Protein AF-A0A8B6CHX9-F1 (afdb_monomer)

Organism: Mytilus galloprovincialis (NCBI:txid29158)

pLDDT: mean 90.45, std 8.85, range [49.12, 97.56]

Structure (mmCIF, N/CA/C/O backbone):
data_AF-A0A8B6CHX9-F1
#
_entry.id   AF-A0A8B6CHX9-F1
#
loop_
_atom_site.group_PDB
_atom_site.id
_atom_site.type_symbol
_atom_site.label_atom_id
_atom_site.label_alt_id
_atom_site.label_comp_id
_atom_site.label_asym_id
_atom_site.label_entity_id
_atom_site.label_seq_id
_atom_site.pdbx_PDB_ins_code
_atom_site.Cartn_x
_atom_site.Cartn_y
_atom_site.Cartn_z
_atom_site.occupancy
_atom_site.B_iso_or_equiv
_atom_site.auth_seq_id
_atom_site.auth_comp_id
_atom_site.auth_asym_id
_atom_site.auth_atom_id
_atom_site.pdbx_PDB_model_num
ATOM 1 N N . MET A 1 1 ? -15.269 0.540 19.000 1.00 61.56 1 MET A N 1
ATOM 2 C CA . MET A 1 1 ? -13.892 0.268 18.533 1.00 61.56 1 MET A CA 1
ATOM 3 C C . MET A 1 1 ? -13.848 0.693 17.077 1.00 61.56 1 MET A C 1
ATOM 5 O O . MET A 1 1 ? -14.838 0.441 16.404 1.00 61.56 1 MET A O 1
ATOM 9 N N . ALA A 1 2 ? -12.822 1.428 16.640 1.00 70.44 2 ALA A N 1
ATOM 10 C CA . ALA A 1 2 ? -12.746 1.899 15.255 1.00 70.44 2 ALA A CA 1
ATOM 11 C C . ALA A 1 2 ? -12.681 0.704 14.287 1.00 70.44 2 ALA A C 1
ATOM 13 O O . ALA A 1 2 ? -12.071 -0.313 14.618 1.00 70.44 2 ALA A O 1
ATOM 14 N N . GLU A 1 3 ? -13.318 0.826 13.126 1.00 80.19 3 GLU A N 1
ATOM 15 C CA . GLU A 1 3 ? -13.295 -0.148 12.031 1.00 80.19 3 GLU A CA 1
ATOM 16 C C . GLU A 1 3 ? -13.075 0.620 10.723 1.00 80.19 3 GLU A C 1
ATOM 18 O O . GLU A 1 3 ? -13.565 1.747 10.578 1.00 80.19 3 GLU A O 1
ATOM 23 N N . ILE A 1 4 ? -12.295 0.041 9.805 1.00 82.62 4 ILE A N 1
ATOM 24 C CA . ILE A 1 4 ? -12.192 0.565 8.444 1.00 82.62 4 ILE A CA 1
ATOM 25 C C . ILE A 1 4 ? -13.238 -0.153 7.588 1.00 82.62 4 ILE A C 1
ATOM 27 O O . ILE A 1 4 ? -13.176 -1.371 7.428 1.00 82.62 4 ILE A O 1
ATOM 31 N N . ASP A 1 5 ? -14.205 0.607 7.085 1.00 90.06 5 ASP A N 1
ATOM 32 C CA . ASP A 1 5 ? -15.349 0.167 6.294 1.00 90.06 5 ASP A CA 1
ATOM 33 C C . ASP A 1 5 ? -15.543 1.082 5.070 1.00 90.06 5 ASP A C 1
ATOM 35 O O . ASP A 1 5 ? -14.694 1.911 4.744 1.00 90.06 5 ASP A O 1
ATOM 39 N N . SER A 1 6 ? -16.674 0.955 4.371 1.00 89.62 6 SER A N 1
ATOM 40 C CA . SER A 1 6 ? -16.989 1.764 3.182 1.00 89.62 6 SER A CA 1
ATOM 41 C C . SER A 1 6 ? -17.069 3.282 3.423 1.00 89.62 6 SER A C 1
ATOM 43 O O . SER A 1 6 ? -17.177 4.046 2.468 1.00 89.62 6 SER A O 1
ATOM 45 N N . ASN A 1 7 ? -17.082 3.733 4.677 1.00 91.50 7 ASN A N 1
ATOM 46 C CA . ASN A 1 7 ? -17.195 5.130 5.083 1.00 91.50 7 ASN A CA 1
ATOM 47 C C . ASN A 1 7 ? -16.038 5.586 5.989 1.00 91.50 7 ASN A C 1
ATOM 49 O O . ASN A 1 7 ? -16.119 6.657 6.600 1.00 91.50 7 ASN A O 1
ATOM 53 N N . THR A 1 8 ? -14.957 4.818 6.091 1.00 93.38 8 THR A N 1
ATOM 54 C CA . THR A 1 8 ? -13.778 5.211 6.865 1.00 93.38 8 THR A CA 1
ATOM 55 C C . THR A 1 8 ? -12.489 4.944 6.101 1.00 93.38 8 THR A C 1
ATOM 57 O O . THR A 1 8 ? -12.421 4.108 5.206 1.00 93.38 8 THR A O 1
ATOM 60 N N . VAL A 1 9 ? -11.451 5.714 6.418 1.00 94.44 9 VAL A N 1
ATOM 61 C CA . VAL A 1 9 ? -10.153 5.642 5.740 1.00 94.44 9 VAL A CA 1
ATOM 62 C C . VAL A 1 9 ? -9.027 5.859 6.741 1.00 94.44 9 VAL A C 1
ATOM 64 O O . VAL A 1 9 ? -9.179 6.629 7.687 1.00 94.44 9 VAL A O 1
ATOM 67 N N . ALA A 1 10 ? -7.899 5.183 6.532 1.00 94.62 10 ALA A N 1
ATOM 68 C CA . ALA A 1 10 ? -6.652 5.496 7.215 1.00 94.62 10 ALA A CA 1
ATOM 69 C C . ALA A 1 10 ? -5.827 6.460 6.357 1.00 94.62 10 ALA A C 1
ATOM 71 O O . ALA A 1 10 ? -5.617 6.203 5.171 1.00 94.62 10 ALA A O 1
ATOM 72 N N . VAL A 1 11 ? -5.340 7.547 6.948 1.00 94.62 11 VAL A N 1
ATOM 73 C CA . VAL A 1 11 ? -4.521 8.558 6.271 1.00 94.62 11 VAL A CA 1
ATOM 74 C C . VAL A 1 11 ? -3.280 8.824 7.104 1.00 94.62 11 VAL A C 1
ATOM 76 O O . VAL A 1 11 ? -3.381 9.090 8.295 1.00 94.62 11 VAL A O 1
ATOM 79 N N . TYR A 1 12 ? -2.109 8.754 6.482 1.00 94.81 12 TYR A N 1
ATOM 80 C CA . TYR A 1 12 ? -0.848 9.107 7.125 1.00 94.81 12 TYR A CA 1
ATOM 81 C C . TYR A 1 12 ? -0.493 10.576 6.860 1.00 94.81 12 TYR A C 1
ATOM 83 O O . TYR A 1 12 ? -0.584 11.024 5.715 1.00 94.81 12 TYR A O 1
ATOM 91 N N . ASP A 1 13 ? -0.068 11.309 7.890 1.00 93.25 13 ASP A N 1
ATOM 92 C CA . ASP A 1 13 ? 0.357 12.709 7.791 1.00 93.25 13 ASP A CA 1
ATOM 93 C C . ASP A 1 13 ? 1.882 12.902 7.926 1.00 93.25 13 ASP A C 1
ATOM 95 O O . ASP A 1 13 ? 2.652 11.976 8.189 1.00 93.25 13 ASP A O 1
ATOM 99 N N . HIS A 1 14 ? 2.346 14.141 7.740 1.00 89.69 14 HIS A N 1
ATOM 100 C CA . HIS A 1 14 ? 3.763 14.487 7.886 1.00 89.69 14 HIS A CA 1
ATOM 101 C C . HIS A 1 14 ? 4.259 14.491 9.343 1.00 89.69 14 HIS A C 1
ATOM 103 O O . HIS A 1 14 ? 5.468 14.391 9.564 1.00 89.69 14 HIS A O 1
ATOM 109 N N . ASP A 1 15 ? 3.351 14.532 10.318 1.00 92.50 15 ASP A N 1
ATOM 110 C CA . ASP A 1 15 ? 3.640 14.545 11.757 1.00 92.50 15 ASP A CA 1
ATOM 111 C C . ASP A 1 15 ? 3.743 13.131 12.354 1.00 92.50 15 ASP A C 1
ATOM 113 O O . ASP A 1 15 ? 3.872 12.941 13.568 1.00 92.50 15 ASP A O 1
ATOM 117 N N . ARG A 1 16 ? 3.800 12.125 11.476 1.00 93.75 16 ARG A N 1
ATOM 118 C CA . ARG A 1 16 ? 3.937 10.702 11.792 1.00 93.75 16 ARG A CA 1
ATOM 119 C C . ARG A 1 16 ? 2.695 10.108 12.454 1.00 93.75 16 ARG A C 1
ATOM 121 O O . ARG A 1 16 ? 2.812 9.145 13.210 1.00 93.75 16 ARG A O 1
ATOM 128 N N . ASN A 1 17 ? 1.518 10.645 12.164 1.00 95.56 17 ASN A N 1
ATOM 129 C CA . ASN A 1 17 ? 0.253 10.090 12.622 1.00 95.56 17 ASN A CA 1
ATOM 130 C C . ASN A 1 17 ? -0.445 9.335 11.500 1.00 95.56 17 ASN A C 1
ATOM 132 O O . ASN A 1 17 ? -0.429 9.754 10.344 1.00 95.56 17 ASN A O 1
ATOM 136 N N . ILE A 1 18 ? -1.101 8.235 11.859 1.00 96.44 18 ILE A N 1
ATOM 137 C CA . ILE A 1 18 ? -2.150 7.634 11.040 1.00 96.44 18 ILE A CA 1
ATOM 138 C C . ILE A 1 18 ? -3.489 8.038 11.642 1.00 96.44 18 ILE A C 1
ATOM 140 O O . ILE A 1 18 ? -3.816 7.632 12.755 1.00 96.44 18 ILE A O 1
ATOM 144 N N . HIS A 1 19 ? -4.266 8.812 10.899 1.00 96.06 19 HIS A N 1
ATOM 145 C CA . HIS A 1 19 ? -5.626 9.206 11.240 1.00 96.06 19 HIS A CA 1
ATOM 146 C C . HIS A 1 19 ? -6.609 8.198 10.673 1.00 96.06 19 HIS A C 1
ATOM 148 O O . HIS A 1 19 ? -6.546 7.857 9.494 1.00 96.06 19 HIS A O 1
ATOM 154 N N . ILE A 1 20 ? -7.535 7.733 11.504 1.00 95.44 20 ILE A N 1
ATOM 155 C CA . ILE A 1 20 ? -8.709 6.990 11.060 1.00 95.44 20 ILE A CA 1
ATOM 156 C C . ILE A 1 20 ? -9.836 8.000 10.939 1.00 95.44 20 ILE A C 1
ATOM 158 O O . ILE A 1 20 ? -10.303 8.532 11.944 1.00 95.44 20 ILE A O 1
ATOM 162 N N . MET A 1 21 ? -10.256 8.282 9.715 1.00 95.56 21 MET A N 1
ATOM 163 C CA . MET A 1 21 ? -11.181 9.365 9.401 1.00 95.56 21 MET A CA 1
ATOM 164 C C . MET A 1 21 ? -12.501 8.820 8.879 1.00 95.56 21 MET A C 1
ATOM 166 O O . MET A 1 21 ? -12.537 7.789 8.209 1.00 95.56 21 MET A O 1
ATOM 170 N N . LYS A 1 22 ? -13.591 9.545 9.133 1.00 95.25 22 LYS A N 1
ATOM 171 C CA . LYS A 1 22 ? -14.897 9.270 8.528 1.00 95.25 22 LYS A CA 1
ATOM 172 C C . LYS A 1 22 ? -15.023 10.006 7.197 1.00 95.25 22 LYS A C 1
ATOM 174 O O . LYS A 1 22 ? -14.992 11.233 7.176 1.00 95.25 22 LYS A O 1
ATOM 179 N N . LEU A 1 23 ? -15.238 9.285 6.099 1.00 94.38 23 LEU A N 1
ATOM 180 C CA . LEU A 1 23 ? -15.308 9.860 4.751 1.00 94.38 23 LEU A CA 1
ATOM 181 C C . LEU A 1 23 ? -16.469 10.846 4.597 1.00 94.38 23 LEU A C 1
ATOM 183 O O . LEU A 1 23 ? -16.284 11.937 4.068 1.00 94.38 23 LEU A O 1
ATOM 187 N N . SER A 1 24 ? -17.652 10.509 5.120 1.00 94.56 24 SER A N 1
ATOM 188 C CA . SER A 1 24 ? -18.845 11.359 5.001 1.00 94.56 24 SER A CA 1
ATOM 189 C C . SER A 1 24 ? -18.702 12.752 5.627 1.00 94.56 24 SER A C 1
ATOM 191 O O . SER A 1 24 ? -19.458 13.653 5.278 1.00 94.56 24 SER A O 1
ATOM 193 N N . THR A 1 25 ? -17.804 12.916 6.603 1.00 95.94 25 THR A N 1
ATOM 194 C CA . THR A 1 25 ? -17.655 14.162 7.377 1.00 95.94 25 THR A CA 1
ATOM 195 C C . THR A 1 25 ? -16.248 14.747 7.330 1.00 95.94 25 THR A C 1
ATOM 197 O O . THR A 1 25 ? -16.072 15.894 7.725 1.00 95.94 25 THR A O 1
ATOM 200 N N . GLY A 1 26 ? -15.246 13.979 6.895 1.00 93.62 26 GLY A N 1
ATOM 201 C CA . GLY A 1 26 ? -13.833 14.357 6.955 1.00 93.62 26 GLY A CA 1
ATOM 202 C C . GLY A 1 26 ? -13.276 14.473 8.378 1.00 93.62 26 GLY A C 1
ATOM 203 O O . GLY A 1 26 ? -12.230 15.078 8.567 1.00 93.62 26 GLY A O 1
ATOM 204 N N . SER A 1 27 ? -13.976 13.949 9.386 1.00 95.06 27 SER A N 1
ATOM 205 C CA . SER A 1 27 ? -13.590 14.089 10.794 1.00 95.06 27 SER A CA 1
ATOM 206 C C . SER A 1 27 ? -12.743 12.914 11.274 1.00 95.06 27 SER A C 1
ATOM 208 O O . SER A 1 27 ? -13.072 11.763 10.965 1.00 95.06 27 SER A O 1
ATOM 210 N N . ASP A 1 28 ? -11.751 13.195 12.117 1.00 94.69 28 ASP A N 1
ATOM 211 C CA . ASP A 1 28 ? -10.969 12.171 12.812 1.00 94.69 28 ASP A CA 1
ATOM 212 C C . ASP A 1 28 ? -11.833 11.389 13.808 1.00 94.69 28 ASP A C 1
ATOM 214 O O . ASP A 1 28 ? -12.588 11.953 14.603 1.00 94.69 28 ASP A O 1
ATOM 218 N N . ILE A 1 29 ? -11.715 10.066 13.756 1.00 94.19 29 ILE A N 1
ATOM 219 C CA . ILE A 1 29 ? -12.295 9.122 14.716 1.00 94.19 29 ILE A CA 1
ATOM 220 C C . ILE A 1 29 ? -11.248 8.778 15.778 1.00 94.19 29 ILE A C 1
ATOM 222 O O . ILE A 1 29 ? -11.555 8.724 16.969 1.00 94.19 29 ILE A O 1
ATOM 226 N N . SER A 1 30 ? -10.015 8.523 15.341 1.00 94.25 30 SER A N 1
ATOM 227 C CA . SER A 1 30 ? -8.867 8.200 16.190 1.00 94.25 30 SER A CA 1
ATOM 228 C C . SER A 1 30 ? -7.562 8.449 15.443 1.00 94.25 30 SER A C 1
ATOM 230 O O . SER A 1 30 ? -7.554 8.488 14.214 1.00 94.25 30 SER A O 1
ATOM 232 N N . SER A 1 31 ? -6.451 8.531 16.170 1.00 95.12 31 SER A N 1
ATOM 233 C CA . SER A 1 31 ? -5.114 8.634 15.589 1.00 95.12 31 SER A CA 1
ATOM 234 C C . SER A 1 31 ? -4.135 7.660 16.243 1.00 95.12 31 SER A C 1
ATOM 236 O O . SER A 1 31 ? -4.275 7.287 17.409 1.00 95.12 31 SER A O 1
ATOM 238 N N . ILE A 1 32 ? -3.147 7.228 15.464 1.00 95.31 32 ILE A N 1
ATOM 239 C CA . ILE A 1 32 ? -2.055 6.354 15.886 1.00 95.31 32 ILE A CA 1
ATOM 240 C C . ILE A 1 32 ? -0.752 7.108 15.642 1.00 95.31 32 ILE A C 1
ATOM 242 O O . ILE A 1 32 ? -0.390 7.359 14.492 1.00 95.31 32 ILE A O 1
ATOM 246 N N . GLN A 1 33 ? -0.028 7.442 16.710 1.00 95.06 33 GLN A N 1
ATOM 247 C CA . GLN A 1 33 ? 1.298 8.042 16.590 1.00 95.06 33 GLN A CA 1
ATOM 248 C C . GLN A 1 33 ? 2.327 6.957 16.259 1.00 95.06 33 GLN A C 1
ATOM 250 O O . GLN A 1 33 ? 2.546 6.023 17.035 1.00 95.06 33 GLN A O 1
ATOM 255 N N . LEU A 1 34 ? 2.995 7.101 15.119 1.00 92.75 34 LEU A N 1
ATOM 256 C CA . LEU A 1 34 ? 4.115 6.259 14.733 1.00 92.75 34 LEU A CA 1
ATOM 257 C C . LEU A 1 34 ? 5.431 6.798 15.291 1.00 92.75 34 LEU A C 1
ATOM 259 O O . LEU A 1 34 ? 5.618 7.992 15.529 1.00 92.75 34 LEU A O 1
ATOM 263 N N . TRP A 1 35 ? 6.376 5.878 15.442 1.00 87.62 35 TRP A N 1
ATOM 264 C CA . TRP A 1 35 ? 7.706 6.126 15.985 1.00 87.62 35 TRP A CA 1
ATOM 265 C C . TRP A 1 35 ? 8.650 6.652 14.891 1.00 87.62 35 TRP A C 1
ATOM 267 O O . TRP A 1 35 ? 9.569 7.425 15.163 1.00 87.62 35 TRP A O 1
ATOM 277 N N . GLY A 1 36 ? 8.395 6.265 13.638 1.00 88.00 36 GLY A N 1
ATOM 278 C CA . GLY A 1 36 ? 9.209 6.587 12.469 1.00 88.00 36 GLY A CA 1
ATOM 279 C C . GLY A 1 36 ? 8.375 6.994 11.258 1.00 88.00 36 GLY A C 1
ATOM 280 O O . GLY A 1 36 ? 7.160 7.163 11.343 1.00 88.00 36 GLY A O 1
ATOM 281 N N . PHE A 1 37 ? 9.054 7.167 10.125 1.00 90.19 37 PHE A N 1
ATOM 282 C CA . PHE A 1 37 ? 8.410 7.507 8.859 1.00 90.19 37 PHE A CA 1
ATOM 283 C C . PHE A 1 37 ? 7.582 6.338 8.329 1.00 90.19 37 PHE A C 1
ATOM 285 O O . PHE A 1 37 ? 8.040 5.198 8.348 1.00 90.19 37 PHE A O 1
ATOM 292 N N . CYS A 1 38 ? 6.405 6.630 7.791 1.00 92.62 38 CYS A N 1
ATOM 293 C CA . CYS A 1 38 ? 5.621 5.681 7.014 1.00 92.62 38 CYS A CA 1
ATOM 294 C C . CYS A 1 38 ? 5.804 5.963 5.522 1.00 92.62 38 CYS A C 1
ATOM 296 O O . CYS A 1 38 ? 5.574 7.084 5.067 1.00 92.62 38 CYS A O 1
ATOM 298 N N . SER A 1 39 ? 6.202 4.950 4.754 1.00 92.56 39 SER A N 1
ATOM 299 C CA . SER A 1 39 ? 6.296 5.039 3.293 1.00 92.56 39 SER A CA 1
ATOM 300 C C . SER A 1 39 ? 5.068 4.460 2.584 1.00 92.56 39 SER A C 1
ATOM 302 O O . SER A 1 39 ? 4.890 4.690 1.387 1.00 92.56 39 SER A O 1
ATOM 304 N N . GLY A 1 40 ? 4.186 3.761 3.301 1.00 94.25 40 GLY A N 1
ATOM 305 C CA . GLY A 1 40 ? 2.912 3.284 2.775 1.00 94.25 40 GLY A CA 1
ATOM 306 C C . GLY A 1 40 ? 2.047 2.614 3.835 1.00 94.25 40 GLY A C 1
ATOM 307 O O . GLY A 1 40 ? 2.562 2.024 4.784 1.00 94.25 40 GLY A O 1
ATOM 308 N N . ILE A 1 41 ? 0.733 2.683 3.637 1.00 95.88 41 ILE A N 1
ATOM 309 C CA . ILE A 1 41 ? -0.260 2.000 4.463 1.00 95.88 41 ILE A CA 1
ATOM 310 C C . ILE A 1 41 ? -1.196 1.185 3.577 1.00 95.88 41 ILE A C 1
ATOM 312 O O . ILE A 1 41 ? -1.548 1.617 2.482 1.00 95.88 41 ILE A O 1
ATOM 316 N N . SER A 1 42 ? -1.623 0.034 4.078 1.00 96.44 42 SER A N 1
ATOM 317 C CA . SER A 1 42 ? -2.678 -0.781 3.482 1.00 96.44 42 SER A CA 1
ATOM 318 C C . SER A 1 42 ? -3.519 -1.402 4.589 1.00 96.44 42 SER A C 1
ATOM 320 O O . SER A 1 42 ? -3.014 -1.660 5.680 1.00 96.44 42 SER A O 1
ATOM 322 N N . TYR A 1 43 ? -4.797 -1.657 4.328 1.00 94.62 43 TYR A N 1
ATOM 323 C CA . TYR A 1 43 ? -5.694 -2.285 5.294 1.00 94.62 43 TYR A CA 1
ATOM 324 C C . TYR A 1 43 ? -6.437 -3.447 4.651 1.00 94.62 43 TYR A C 1
ATOM 326 O O . TYR A 1 43 ? -7.086 -3.284 3.624 1.00 94.62 43 TYR A O 1
ATOM 334 N N . THR A 1 44 ? -6.345 -4.621 5.264 1.00 92.44 44 THR A N 1
ATOM 335 C CA . THR A 1 44 ? -7.113 -5.806 4.873 1.00 92.44 44 THR A CA 1
ATOM 336 C C . THR A 1 44 ? -7.203 -6.762 6.053 1.00 92.44 44 THR A C 1
ATOM 338 O O . THR A 1 44 ? -6.401 -6.674 6.983 1.00 92.44 44 THR A O 1
ATOM 341 N N . ASN A 1 45 ? -8.186 -7.664 6.054 1.00 90.44 45 ASN A N 1
ATOM 342 C CA . ASN A 1 45 ? -8.350 -8.682 7.099 1.00 90.44 45 ASN A CA 1
ATOM 343 C C . ASN A 1 45 ? -8.272 -8.107 8.528 1.00 90.44 45 ASN A C 1
ATOM 345 O O . ASN A 1 45 ? -7.670 -8.691 9.429 1.00 90.44 45 ASN A O 1
ATOM 349 N N . LYS A 1 46 ? -8.873 -6.925 8.723 1.00 91.94 46 LYS A N 1
ATOM 350 C CA . LYS A 1 46 ? -8.909 -6.177 9.991 1.00 91.94 46 LYS A CA 1
ATOM 351 C C . LYS A 1 46 ? -7.547 -5.751 10.548 1.00 91.94 46 LYS A C 1
ATOM 353 O O . LYS A 1 46 ? -7.456 -5.383 11.717 1.00 91.94 46 LYS A O 1
ATOM 358 N N . SER A 1 47 ? -6.515 -5.763 9.713 1.00 94.94 47 SER A N 1
ATOM 359 C CA . SER A 1 47 ? -5.150 -5.412 10.079 1.00 94.94 47 SER A CA 1
ATOM 360 C C . SER A 1 47 ? -4.642 -4.270 9.210 1.00 94.94 47 SER A C 1
ATOM 362 O O . SER A 1 47 ? -4.871 -4.224 8.000 1.00 94.94 47 SER A O 1
ATOM 364 N N . LEU A 1 48 ? -3.944 -3.338 9.848 1.00 96.50 48 LEU A N 1
ATOM 365 C CA . LEU A 1 48 ? -3.230 -2.253 9.203 1.00 96.50 48 LEU A CA 1
ATOM 366 C C . LEU A 1 48 ? -1.783 -2.692 8.961 1.00 96.50 48 LEU A C 1
ATOM 368 O O . LEU A 1 48 ? -1.085 -3.108 9.885 1.00 96.50 48 LEU A O 1
ATOM 372 N N . TYR A 1 49 ? -1.346 -2.584 7.714 1.00 97.19 49 TYR A N 1
ATOM 373 C CA . TYR A 1 49 ? 0.002 -2.893 7.262 1.00 97.19 49 TYR A CA 1
ATOM 374 C C . TYR A 1 49 ? 0.719 -1.578 6.997 1.00 97.19 49 TYR A C 1
ATOM 376 O O . TYR A 1 49 ? 0.352 -0.845 6.079 1.00 97.19 49 TYR A O 1
ATOM 384 N N . VAL A 1 50 ? 1.719 -1.271 7.817 1.00 96.81 50 VAL A N 1
ATOM 385 C CA . VAL A 1 50 ? 2.464 -0.009 7.767 1.00 96.81 50 VAL A CA 1
ATOM 386 C C . VAL A 1 50 ? 3.893 -0.301 7.347 1.00 96.81 50 VAL A C 1
ATOM 388 O O . VAL A 1 50 ? 4.637 -0.954 8.078 1.00 96.81 50 VAL A O 1
ATOM 391 N N . LEU A 1 51 ? 4.279 0.184 6.171 1.00 95.75 51 LEU A N 1
ATOM 392 C CA . LEU A 1 51 ? 5.629 0.039 5.644 1.00 95.75 51 LEU A CA 1
ATOM 393 C C . LEU A 1 51 ? 6.523 1.179 6.148 1.00 95.75 51 LEU A C 1
ATOM 395 O O . LEU A 1 51 ? 6.203 2.360 5.992 1.00 95.75 51 LEU A O 1
ATOM 399 N N . SER A 1 52 ? 7.673 0.820 6.714 1.00 92.56 52 SER A N 1
ATOM 400 C CA . SER A 1 52 ? 8.709 1.748 7.161 1.00 92.56 52 SER A CA 1
ATOM 401 C C . SER A 1 52 ? 10.087 1.118 6.981 1.00 92.56 52 SER A C 1
ATOM 403 O O . SER A 1 52 ? 10.364 0.071 7.559 1.00 92.56 52 SER A O 1
ATOM 405 N N . GLN A 1 53 ? 10.953 1.742 6.175 1.00 89.12 53 GLN A N 1
ATOM 406 C CA . GLN A 1 53 ? 12.356 1.328 5.991 1.00 89.12 53 GLN A CA 1
ATOM 407 C C . GLN A 1 53 ? 12.536 -0.175 5.675 1.00 89.12 53 GLN A C 1
ATOM 409 O O . GLN A 1 53 ? 13.407 -0.838 6.230 1.00 89.12 53 GLN A O 1
ATOM 414 N N . GLY A 1 54 ? 11.685 -0.735 4.806 1.00 90.75 54 GLY A N 1
ATOM 415 C CA . GLY A 1 54 ? 11.744 -2.155 4.424 1.00 90.75 54 GLY A CA 1
ATOM 416 C C . GLY A 1 54 ? 11.162 -3.136 5.452 1.00 90.75 54 GLY A C 1
ATOM 417 O O . GLY A 1 54 ? 11.218 -4.347 5.239 1.00 90.75 54 GLY A O 1
ATOM 418 N N . ILE A 1 55 ? 10.573 -2.636 6.540 1.00 93.69 55 ILE A N 1
ATOM 419 C CA . ILE A 1 55 ? 9.835 -3.426 7.527 1.00 93.69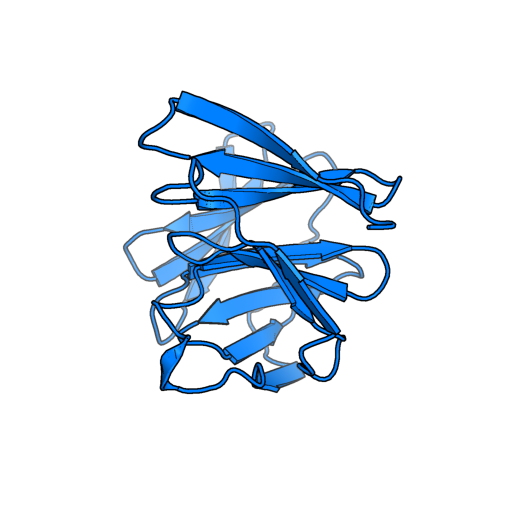 55 ILE A CA 1
ATOM 420 C C . ILE A 1 55 ? 8.345 -3.115 7.391 1.00 93.69 55 ILE A C 1
ATOM 422 O O . ILE A 1 55 ? 7.942 -1.952 7.352 1.00 93.69 55 ILE A O 1
ATOM 426 N N . ILE A 1 56 ? 7.516 -4.155 7.346 1.00 97.00 56 ILE A N 1
ATOM 427 C CA . ILE A 1 56 ? 6.059 -4.038 7.422 1.00 97.00 56 ILE A CA 1
ATOM 428 C C . ILE A 1 56 ? 5.634 -4.342 8.854 1.00 97.00 56 ILE A C 1
ATOM 430 O O . ILE A 1 56 ? 5.823 -5.455 9.345 1.00 97.00 56 ILE A O 1
ATOM 434 N N . PHE A 1 57 ? 5.038 -3.364 9.522 1.00 96.94 57 PHE A N 1
ATOM 435 C CA . PHE A 1 57 ? 4.390 -3.552 10.813 1.00 96.94 57 PHE A CA 1
ATOM 436 C C . PHE A 1 57 ? 2.929 -3.932 10.601 1.00 96.94 57 PHE A C 1
ATOM 438 O O . PHE A 1 57 ? 2.200 -3.217 9.913 1.00 96.94 57 PHE A O 1
ATOM 445 N N . VAL A 1 58 ? 2.500 -5.034 11.214 1.00 97.19 58 VAL A N 1
ATOM 446 C CA . VAL A 1 58 ? 1.099 -5.468 11.215 1.00 97.19 58 VAL A CA 1
ATOM 447 C C . VAL A 1 58 ? 0.487 -5.071 12.546 1.00 97.19 58 VAL A C 1
ATOM 449 O O . VAL A 1 58 ? 0.880 -5.584 13.598 1.00 97.19 58 VAL A O 1
ATOM 452 N N . MET A 1 59 ? -0.466 -4.150 12.521 1.00 96.19 59 MET A N 1
ATOM 453 C CA . MET A 1 59 ? -1.060 -3.581 13.728 1.00 96.19 59 MET A CA 1
ATOM 454 C C . MET A 1 59 ? -2.579 -3.489 13.633 1.00 96.19 59 MET A C 1
ATOM 456 O O . MET A 1 59 ? -3.154 -3.487 12.546 1.00 96.19 59 MET A O 1
ATOM 460 N N . ASP A 1 60 ? -3.232 -3.416 14.787 1.00 94.50 60 ASP A N 1
ATOM 461 C CA . ASP A 1 60 ? -4.653 -3.087 14.851 1.00 94.50 60 ASP A CA 1
ATOM 462 C C . ASP A 1 60 ? -4.889 -1.565 14.783 1.00 94.50 60 ASP A C 1
ATOM 464 O O . ASP A 1 60 ? -3.958 -0.756 14.778 1.00 94.50 60 ASP A O 1
ATOM 468 N N . LEU A 1 61 ? -6.161 -1.159 14.754 1.00 92.75 61 LEU A N 1
ATOM 469 C CA . LEU A 1 61 ? -6.560 0.254 14.685 1.00 92.75 61 LEU A CA 1
ATOM 470 C C . LEU A 1 61 ? -6.373 1.022 16.007 1.00 92.75 61 LEU A C 1
ATOM 472 O O . LEU A 1 61 ? -6.695 2.204 16.077 1.00 92.75 61 LEU A O 1
ATOM 476 N N . THR A 1 62 ? -5.854 0.373 17.054 1.00 91.62 62 THR A N 1
ATOM 477 C CA . THR A 1 62 ? -5.379 1.042 18.277 1.00 91.62 62 THR A CA 1
ATOM 478 C C . THR A 1 62 ? -3.880 1.348 18.216 1.00 91.62 62 THR A C 1
ATOM 480 O O . THR A 1 62 ? -3.346 1.985 19.121 1.00 91.62 62 THR A O 1
ATOM 483 N N . GLY A 1 63 ? -3.196 0.900 17.156 1.00 91.75 63 GLY A N 1
ATOM 484 C CA . GLY A 1 63 ? -1.749 1.011 16.996 1.00 91.75 63 GLY A CA 1
ATOM 485 C C . GLY A 1 63 ? -0.964 -0.112 17.671 1.00 91.75 63 GLY A C 1
ATOM 486 O O . GLY A 1 63 ? 0.267 -0.072 17.695 1.00 91.75 63 GLY A O 1
ATOM 487 N N . LYS A 1 64 ? -1.635 -1.132 18.222 1.00 94.31 64 LYS A N 1
ATOM 488 C CA . LYS A 1 64 ? -0.950 -2.271 18.830 1.00 94.31 64 LYS A CA 1
ATOM 489 C C . LYS A 1 64 ? -0.359 -3.151 17.733 1.00 94.31 64 LYS A C 1
ATOM 491 O O . LYS A 1 64 ? -1.082 -3.753 16.940 1.00 94.31 64 LYS A O 1
ATOM 496 N N . VAL A 1 65 ? 0.965 -3.263 17.727 1.00 96.69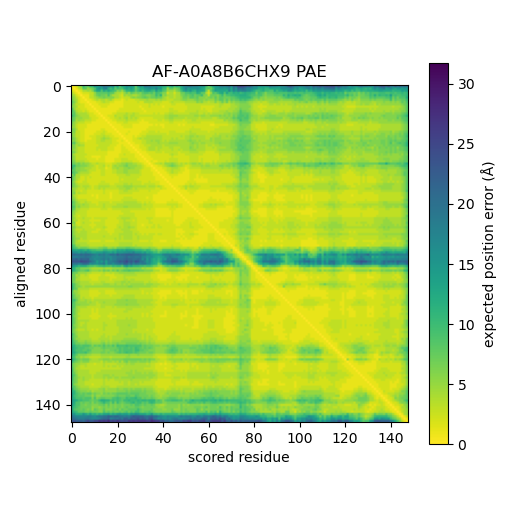 65 VAL A N 1
ATOM 497 C CA . VAL A 1 65 ? 1.706 -4.129 16.803 1.00 96.69 65 VAL A CA 1
ATOM 498 C C . VAL A 1 65 ? 1.534 -5.595 17.206 1.00 96.69 65 VAL A C 1
ATOM 500 O O . VAL A 1 65 ? 1.775 -5.970 18.354 1.00 96.69 65 VAL A O 1
ATOM 503 N N . SER A 1 66 ? 1.122 -6.422 16.249 1.00 97.12 66 SER A N 1
ATOM 504 C CA . SER A 1 66 ? 0.983 -7.877 16.387 1.00 97.12 66 SER A CA 1
ATOM 505 C C . SER A 1 66 ? 2.176 -8.641 15.809 1.00 97.12 66 SER A C 1
ATOM 507 O O . SER A 1 66 ? 2.554 -9.681 16.345 1.00 97.12 66 SER A O 1
ATOM 509 N N . SER A 1 67 ? 2.800 -8.114 14.753 1.00 97.56 67 SER A N 1
ATOM 510 C CA . SER A 1 67 ? 4.008 -8.672 14.146 1.00 97.56 67 SER A CA 1
ATOM 511 C C . SER A 1 67 ? 4.774 -7.619 13.339 1.00 97.56 67 SER A C 1
ATOM 513 O O . SER A 1 67 ? 4.268 -6.531 13.045 1.00 97.56 67 SER A O 1
ATOM 515 N N . SER A 1 68 ? 6.012 -7.954 12.980 1.00 96.94 68 SER A N 1
ATOM 516 C CA . SER A 1 68 ? 6.833 -7.202 12.035 1.00 96.94 68 SER A CA 1
ATOM 517 C C . SER A 1 68 ? 7.453 -8.154 11.015 1.00 96.94 68 SER A C 1
ATOM 519 O O . SER A 1 68 ? 7.902 -9.249 11.355 1.00 96.94 68 SER A O 1
ATOM 521 N N . ILE A 1 69 ? 7.455 -7.744 9.750 1.00 97.19 69 ILE A N 1
ATOM 522 C CA . ILE A 1 69 ? 7.893 -8.557 8.616 1.00 97.19 69 ILE A CA 1
ATOM 523 C C . ILE A 1 69 ? 9.018 -7.811 7.909 1.00 97.19 69 ILE A C 1
ATOM 525 O O . ILE A 1 69 ? 8.842 -6.664 7.503 1.00 97.19 69 ILE A O 1
ATOM 529 N N . HIS A 1 70 ? 10.176 -8.453 7.778 1.00 95.25 70 HIS A N 1
ATOM 530 C CA . HIS A 1 70 ? 11.331 -7.879 7.092 1.00 95.25 70 HIS A CA 1
ATOM 531 C C . HIS A 1 70 ? 11.302 -8.307 5.628 1.00 95.25 70 HIS A C 1
ATOM 533 O O . HIS A 1 70 ? 11.257 -9.503 5.341 1.00 95.25 70 HIS A O 1
ATOM 539 N N . LEU A 1 71 ? 11.330 -7.343 4.710 1.00 94.38 71 LEU A N 1
ATOM 540 C CA . LEU A 1 71 ? 11.370 -7.636 3.282 1.00 94.38 71 LEU A CA 1
ATOM 541 C C . LEU A 1 71 ? 12.782 -8.070 2.877 1.00 94.38 71 LEU A C 1
ATOM 543 O O . L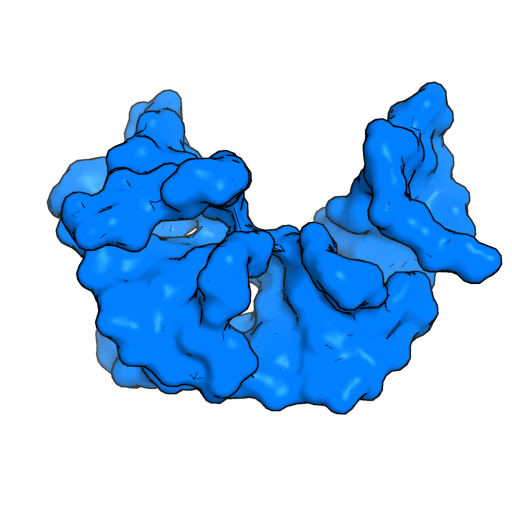EU A 1 71 ? 13.750 -7.339 3.081 1.00 94.38 71 LEU A O 1
ATOM 547 N N . SER A 1 72 ? 12.906 -9.263 2.296 1.00 90.06 72 SER A N 1
ATOM 548 C CA . SER A 1 72 ? 14.181 -9.783 1.805 1.00 90.06 72 SER A CA 1
ATOM 549 C C . SER A 1 72 ? 14.532 -9.123 0.469 1.00 90.06 72 SER A C 1
ATOM 551 O O . SER A 1 72 ? 14.041 -9.543 -0.581 1.00 90.06 72 SER A O 1
ATOM 553 N N . ILE A 1 73 ? 15.349 -8.075 0.503 1.00 83.44 73 ILE A N 1
ATOM 554 C CA . ILE A 1 73 ? 15.814 -7.364 -0.693 1.00 83.44 73 ILE A CA 1
ATOM 555 C C . ILE A 1 73 ? 17.331 -7.315 -0.648 1.00 83.44 73 ILE A C 1
ATOM 557 O O . ILE A 1 73 ? 17.914 -7.001 0.392 1.00 83.44 73 ILE A O 1
ATOM 561 N N . ASP A 1 74 ? 17.962 -7.607 -1.780 1.00 76.12 74 ASP A N 1
ATOM 562 C CA . ASP A 1 74 ? 19.398 -7.427 -1.924 1.00 76.12 74 ASP A CA 1
ATOM 563 C C . ASP A 1 74 ? 19.738 -5.936 -1.813 1.00 76.12 74 ASP A C 1
ATOM 565 O O . ASP A 1 74 ? 19.144 -5.087 -2.477 1.00 76.12 74 ASP A O 1
ATOM 569 N N . ILE A 1 75 ? 20.697 -5.612 -0.943 1.00 57.47 75 ILE A N 1
ATOM 570 C CA . ILE A 1 75 ? 21.040 -4.234 -0.548 1.00 57.47 75 ILE A CA 1
ATOM 571 C C . ILE A 1 75 ? 21.419 -3.367 -1.762 1.00 57.47 75 ILE A C 1
ATOM 573 O O . ILE A 1 75 ? 21.174 -2.163 -1.760 1.00 57.47 75 ILE A O 1
ATOM 577 N N . GLU A 1 76 ? 21.967 -3.977 -2.813 1.00 63.62 76 GLU A N 1
ATOM 578 C CA . GLU A 1 76 ? 22.359 -3.297 -4.054 1.00 63.62 76 GLU A CA 1
ATOM 579 C C . GLU A 1 76 ? 21.163 -2.810 -4.891 1.00 63.62 76 GLU A C 1
ATOM 581 O O . GLU A 1 76 ? 21.305 -1.894 -5.697 1.00 63.62 76 GLU A O 1
ATOM 586 N N . ASP A 1 77 ? 19.980 -3.386 -4.671 1.00 59.66 77 ASP A N 1
ATOM 587 C CA . ASP A 1 77 ? 18.758 -3.135 -5.437 1.00 59.66 77 ASP A CA 1
ATOM 588 C C . ASP A 1 77 ? 17.743 -2.250 -4.688 1.00 59.66 77 ASP A C 1
ATOM 590 O O . ASP A 1 77 ? 16.711 -1.870 -5.245 1.00 59.66 77 ASP A O 1
ATOM 594 N N . SER A 1 78 ? 18.016 -1.920 -3.422 1.00 58.00 78 SER A N 1
ATOM 595 C CA . SER A 1 78 ? 17.090 -1.207 -2.542 1.00 58.00 78 SER A CA 1
ATOM 596 C C . SER A 1 78 ? 17.200 0.307 -2.713 1.00 58.00 78 SER A C 1
ATOM 598 O O . SER A 1 78 ? 17.776 1.016 -1.882 1.00 58.00 78 SER A O 1
ATOM 600 N N . ASP A 1 79 ? 16.544 0.829 -3.742 1.00 61.88 79 ASP A N 1
ATOM 601 C CA . ASP A 1 79 ? 16.289 2.261 -3.873 1.00 61.88 79 ASP A CA 1
ATOM 602 C C . ASP A 1 79 ? 15.046 2.657 -3.044 1.00 61.88 79 ASP A C 1
ATOM 604 O O . ASP A 1 79 ? 14.090 3.219 -3.567 1.00 61.88 79 ASP A O 1
ATOM 608 N N . ASP A 1 80 ? 15.064 2.327 -1.741 1.00 83.50 80 ASP A N 1
ATOM 609 C CA . ASP A 1 80 ? 14.047 2.666 -0.730 1.00 83.50 80 ASP A CA 1
ATOM 610 C C . ASP A 1 80 ? 12.622 2.211 -1.117 1.00 83.50 80 ASP A C 1
ATOM 612 O O . ASP A 1 80 ? 11.885 2.942 -1.784 1.00 83.50 80 ASP A O 1
ATOM 616 N N . ILE A 1 81 ? 12.214 0.998 -0.702 1.00 89.06 81 ILE A N 1
ATOM 617 C CA . ILE A 1 81 ? 10.847 0.516 -0.962 1.00 89.06 81 ILE A CA 1
ATOM 618 C C . ILE A 1 81 ? 9.821 1.462 -0.336 1.00 89.06 81 ILE A C 1
ATOM 620 O O . ILE A 1 81 ? 9.819 1.765 0.861 1.00 89.06 81 ILE A O 1
ATOM 624 N N . ARG A 1 82 ? 8.898 1.889 -1.188 1.00 88.88 82 ARG A N 1
ATOM 625 C CA . ARG A 1 82 ? 7.846 2.857 -0.931 1.00 88.88 82 ARG A CA 1
ATOM 626 C C . ARG A 1 82 ? 6.517 2.293 -1.363 1.00 88.88 82 ARG A C 1
ATOM 628 O O . ARG A 1 82 ? 6.427 1.607 -2.377 1.00 88.88 82 ARG A O 1
ATOM 635 N N . HIS A 1 83 ? 5.481 2.719 -0.657 1.00 93.62 83 HIS A N 1
ATOM 636 C CA . HIS A 1 83 ? 4.100 2.367 -0.935 1.00 93.62 83 HIS A CA 1
ATOM 637 C C . HIS A 1 83 ? 3.855 0.854 -0.852 1.00 93.62 83 HIS A C 1
ATOM 639 O O . HIS A 1 83 ? 4.696 0.015 -1.162 1.00 93.62 83 HIS A O 1
ATOM 645 N N . ILE A 1 84 ? 2.685 0.491 -0.355 1.00 96.31 84 ILE A N 1
ATOM 646 C CA . ILE A 1 84 ? 2.329 -0.905 -0.160 1.00 96.31 84 ILE A CA 1
ATOM 647 C C . ILE A 1 84 ? 0.843 -1.057 -0.409 1.00 96.31 84 ILE A C 1
ATOM 649 O O . ILE A 1 84 ? 0.053 -0.204 -0.009 1.00 96.31 84 ILE A O 1
ATOM 653 N N . THR A 1 85 ? 0.480 -2.164 -1.034 1.00 97.00 85 THR A N 1
ATOM 654 C CA . THR A 1 85 ? -0.861 -2.725 -0.956 1.00 97.00 85 THR A CA 1
ATOM 655 C C . THR A 1 85 ? -0.763 -4.209 -0.622 1.00 97.00 85 THR A C 1
ATOM 657 O O . THR A 1 85 ? 0.266 -4.849 -0.862 1.00 97.00 85 THR A O 1
ATOM 660 N N . VAL A 1 86 ? -1.819 -4.752 -0.025 1.00 96.38 86 VAL A N 1
ATOM 661 C CA . VAL A 1 86 ? -1.926 -6.173 0.312 1.00 96.38 86 VAL A CA 1
ATOM 662 C C . VAL A 1 86 ? -3.094 -6.762 -0.452 1.00 96.38 86 VAL A C 1
ATOM 664 O O . VAL A 1 86 ? -4.223 -6.301 -0.297 1.00 96.38 86 VAL A O 1
ATOM 667 N N . ASN A 1 87 ? -2.835 -7.796 -1.244 1.00 94.81 87 ASN A N 1
ATOM 668 C CA . ASN A 1 87 ? -3.873 -8.490 -1.994 1.00 94.81 87 ASN A CA 1
ATOM 669 C C . ASN A 1 87 ? -3.500 -9.955 -2.214 1.00 94.81 87 ASN A C 1
ATOM 671 O O . ASN A 1 87 ? -2.325 -10.262 -2.406 1.00 94.81 87 ASN A O 1
ATOM 675 N N . ARG A 1 88 ? -4.496 -10.852 -2.193 1.00 90.62 88 ARG A N 1
ATOM 676 C CA . ARG A 1 88 ? -4.339 -12.300 -2.442 1.00 90.62 88 ARG A CA 1
ATOM 677 C C . ARG A 1 88 ? -3.125 -12.911 -1.722 1.00 90.62 88 ARG A C 1
ATOM 679 O O . ARG A 1 88 ? -2.321 -13.611 -2.336 1.00 90.62 88 ARG A O 1
ATOM 686 N N . ASP A 1 89 ? -2.986 -12.592 -0.435 1.00 93.31 89 ASP A N 1
ATOM 687 C CA . ASP A 1 89 ? -1.897 -13.047 0.443 1.00 93.31 89 ASP A CA 1
ATOM 688 C C . ASP A 1 89 ? -0.487 -12.669 -0.039 1.00 93.31 89 ASP A C 1
ATOM 690 O O . ASP A 1 89 ? 0.482 -13.416 0.117 1.00 93.31 89 ASP A O 1
ATOM 694 N N . ARG A 1 90 ? -0.360 -11.489 -0.650 1.00 95.62 90 ARG A N 1
ATOM 695 C CA . ARG A 1 90 ? 0.908 -10.937 -1.131 1.00 95.62 90 ARG A CA 1
ATOM 696 C C . ARG A 1 90 ? 1.017 -9.461 -0.786 1.00 95.62 90 ARG A C 1
ATOM 698 O O . ARG A 1 90 ? 0.021 -8.736 -0.766 1.00 95.62 90 ARG A O 1
ATOM 705 N N . PHE A 1 91 ? 2.248 -9.016 -0.572 1.00 96.81 91 PHE A N 1
ATOM 706 C CA . PHE A 1 91 ? 2.585 -7.599 -0.535 1.00 96.81 91 PHE A CA 1
ATOM 707 C C . PHE A 1 91 ? 3.005 -7.148 -1.920 1.00 96.81 91 PHE A C 1
ATOM 709 O O . PHE A 1 91 ? 3.920 -7.733 -2.499 1.00 96.81 91 PHE A O 1
ATOM 716 N N . ILE A 1 92 ? 2.378 -6.087 -2.416 1.00 96.75 92 ILE A N 1
ATOM 717 C CA . ILE A 1 92 ? 2.836 -5.384 -3.607 1.00 96.75 92 ILE A CA 1
ATOM 718 C C . ILE A 1 92 ? 3.402 -4.045 -3.166 1.00 96.75 92 ILE A C 1
ATOM 720 O O . ILE A 1 92 ? 2.702 -3.239 -2.552 1.00 96.75 92 ILE A O 1
ATOM 724 N N . CYS A 1 93 ? 4.666 -3.816 -3.493 1.00 95.50 93 CYS A N 1
ATOM 725 C CA . CYS A 1 93 ? 5.373 -2.593 -3.147 1.00 95.50 93 CYS A CA 1
ATOM 726 C C . CYS A 1 93 ? 6.012 -1.980 -4.392 1.00 95.50 93 CYS A C 1
ATOM 728 O O . CYS A 1 93 ? 6.184 -2.644 -5.415 1.00 95.50 93 CYS A O 1
ATOM 730 N N . THR A 1 94 ? 6.419 -0.722 -4.296 1.00 93.81 94 THR A N 1
ATOM 731 C CA . THR A 1 94 ? 7.184 -0.047 -5.353 1.00 93.81 94 THR A CA 1
ATOM 732 C C . THR A 1 94 ? 8.515 0.456 -4.818 1.00 93.81 94 THR A C 1
ATOM 734 O O . THR A 1 94 ? 8.674 0.662 -3.624 1.00 93.81 94 THR A O 1
ATOM 737 N N . ASP A 1 95 ? 9.490 0.678 -5.683 1.00 91.75 95 ASP A N 1
ATOM 738 C CA . ASP A 1 95 ? 10.568 1.634 -5.414 1.00 91.75 95 ASP A CA 1
ATOM 739 C C . ASP A 1 95 ? 10.515 2.739 -6.478 1.00 91.75 95 ASP A C 1
ATOM 741 O O . ASP A 1 95 ? 9.475 2.960 -7.093 1.00 91.75 95 ASP A O 1
ATOM 745 N N . LYS A 1 96 ? 11.612 3.453 -6.739 1.00 90.38 96 LYS A N 1
ATOM 746 C CA . LYS A 1 96 ? 11.623 4.452 -7.817 1.00 90.38 96 LYS A CA 1
ATOM 747 C C . LYS A 1 96 ? 11.366 3.872 -9.216 1.00 90.38 96 LYS A C 1
ATOM 749 O O . LYS A 1 96 ? 10.841 4.588 -10.055 1.00 90.38 96 LYS A O 1
ATOM 754 N N . THR A 1 97 ? 11.751 2.641 -9.525 1.00 91.12 97 THR A N 1
ATOM 755 C CA . THR A 1 97 ? 11.782 2.103 -1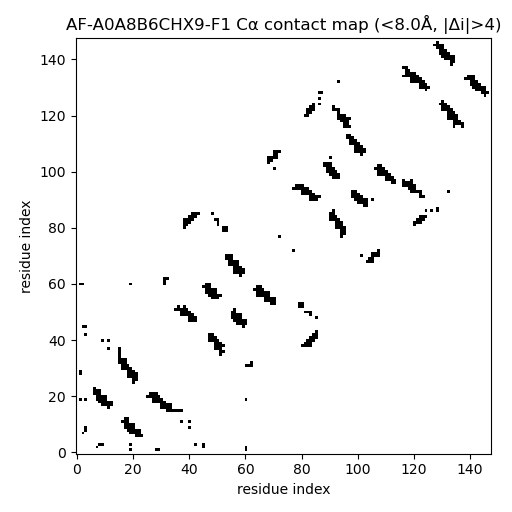0.904 1.00 91.12 97 THR A CA 1
ATOM 756 C C . THR A 1 97 ? 11.150 0.721 -11.068 1.00 91.12 97 THR A C 1
ATOM 758 O O . THR A 1 97 ? 10.988 0.246 -12.194 1.00 91.12 97 THR A O 1
ATOM 761 N N . SER A 1 98 ? 10.798 0.069 -9.967 1.00 92.00 98 SER A N 1
ATOM 762 C CA . SER A 1 98 ? 10.413 -1.333 -9.922 1.00 92.00 98 SER A CA 1
ATOM 763 C C . SER A 1 98 ? 9.154 -1.537 -9.089 1.00 92.00 98 SER A C 1
ATOM 765 O O . SER A 1 98 ? 8.883 -0.813 -8.129 1.00 92.00 98 SER A O 1
ATOM 767 N N . ILE A 1 99 ? 8.403 -2.567 -9.460 1.00 93.75 99 ILE A N 1
ATOM 768 C CA . ILE A 1 99 ? 7.302 -3.130 -8.683 1.00 93.75 99 ILE A CA 1
ATOM 769 C C . ILE A 1 99 ? 7.797 -4.457 -8.114 1.00 93.75 99 ILE A C 1
ATOM 771 O O . ILE A 1 99 ? 8.396 -5.261 -8.832 1.00 93.75 99 ILE A O 1
ATOM 775 N N . TYR A 1 100 ? 7.541 -4.689 -6.835 1.00 94.31 100 TYR A N 1
ATOM 776 C CA . TYR A 1 100 ? 7.936 -5.895 -6.124 1.00 94.31 100 TYR A CA 1
ATOM 777 C C . TYR A 1 100 ? 6.708 -6.641 -5.637 1.00 94.31 100 TYR A C 1
ATOM 779 O O . TYR A 1 100 ? 5.737 -6.024 -5.197 1.00 94.31 100 TYR A O 1
ATOM 787 N N . CYS A 1 101 ? 6.805 -7.965 -5.635 1.00 95.31 101 CYS A N 1
ATOM 788 C CA . CYS A 1 101 ? 5.864 -8.834 -4.953 1.00 95.31 101 CYS A CA 1
ATOM 789 C C . CYS A 1 101 ? 6.588 -9.656 -3.899 1.00 95.31 101 CYS A C 1
ATOM 791 O O . CYS A 1 101 ? 7.555 -10.356 -4.211 1.00 95.31 101 CYS A O 1
ATOM 793 N N . PHE A 1 102 ? 6.078 -9.620 -2.673 1.00 96.31 102 PHE A N 1
ATOM 794 C CA . PHE A 1 102 ? 6.569 -10.426 -1.563 1.00 96.31 102 PHE A CA 1
ATOM 795 C C . PHE A 1 102 ? 5.473 -11.336 -1.014 1.00 96.31 102 PHE A C 1
ATOM 797 O O . PHE A 1 102 ? 4.287 -11.005 -1.068 1.00 96.31 102 PHE A O 1
ATOM 804 N N . SER A 1 103 ? 5.881 -12.467 -0.442 1.00 96.94 103 SER A N 1
ATOM 805 C CA . SER A 1 103 ? 4.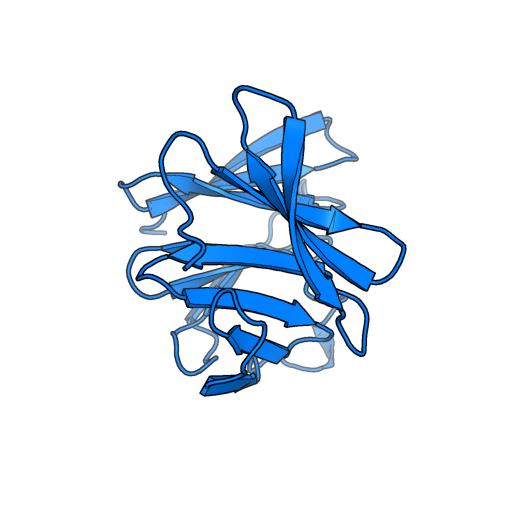995 -13.290 0.381 1.00 96.94 103 SER A CA 1
ATOM 806 C C . SER A 1 103 ? 4.693 -12.599 1.716 1.00 96.94 103 SER A C 1
ATOM 808 O O . SER A 1 103 ? 5.387 -11.653 2.102 1.00 96.94 103 SER A O 1
ATOM 810 N N . LEU A 1 104 ? 3.699 -13.091 2.464 1.00 95.88 104 LEU A N 1
ATOM 811 C CA . LEU A 1 104 ? 3.378 -12.560 3.798 1.00 95.88 104 LEU A CA 1
ATOM 812 C C . LEU A 1 104 ? 4.501 -12.767 4.829 1.00 95.88 104 LEU A C 1
ATOM 814 O O . LEU A 1 104 ? 4.534 -12.092 5.853 1.00 95.88 104 LEU A O 1
ATOM 818 N N . GLU A 1 105 ? 5.457 -13.651 4.549 1.00 96.94 105 GLU A N 1
ATOM 819 C CA . GLU A 1 105 ? 6.677 -13.841 5.342 1.00 96.94 105 GLU A CA 1
ATOM 820 C C . GLU A 1 105 ? 7.806 -12.877 4.940 1.00 96.94 105 GLU A C 1
ATOM 822 O O . GLU A 1 105 ? 8.896 -12.947 5.504 1.00 96.94 105 GLU A O 1
ATOM 827 N N . GLY A 1 106 ? 7.573 -12.000 3.959 1.00 96.38 106 GLY A N 1
ATOM 828 C CA . GLY A 1 106 ? 8.541 -11.011 3.484 1.00 96.38 106 GLY A CA 1
ATOM 829 C C . GLY A 1 106 ? 9.529 -11.533 2.440 1.00 96.38 106 GLY A C 1
ATOM 830 O O . GLY A 1 106 ? 10.500 -10.845 2.132 1.00 96.38 106 GLY A O 1
ATOM 831 N N . LYS A 1 107 ? 9.304 -12.725 1.870 1.00 95.81 107 LYS A N 1
ATOM 832 C CA . LYS A 1 107 ? 10.181 -13.287 0.831 1.00 95.81 107 LYS A CA 1
ATOM 833 C C . LYS A 1 107 ? 9.867 -12.691 -0.531 1.00 95.81 107 LYS A C 1
ATOM 835 O O . LYS A 1 107 ? 8.707 -12.693 -0.937 1.00 95.81 107 LYS A O 1
ATOM 840 N N . LEU A 1 108 ? 10.889 -12.240 -1.255 1.00 94.94 108 LEU A N 1
ATOM 841 C CA . LEU A 1 108 ? 10.729 -11.758 -2.628 1.00 94.94 108 LEU A CA 1
ATOM 842 C C . LEU A 1 108 ? 10.252 -12.901 -3.534 1.00 94.94 108 LEU A C 1
ATOM 844 O O . LEU A 1 108 ? 10.906 -13.937 -3.631 1.00 94.94 108 LEU A O 1
ATOM 848 N N . MET A 1 109 ? 9.111 -12.705 -4.191 1.00 94.38 109 MET A N 1
ATOM 849 C CA . MET A 1 109 ? 8.538 -13.656 -5.147 1.00 94.38 109 MET A CA 1
ATOM 850 C C . MET A 1 109 ? 8.925 -13.292 -6.578 1.00 94.38 109 MET A C 1
ATOM 852 O O . MET A 1 109 ? 9.356 -14.152 -7.340 1.00 94.38 109 MET A O 1
ATOM 856 N N . TRP A 1 110 ? 8.778 -12.015 -6.939 1.00 93.38 110 TRP A N 1
ATOM 857 C CA . TRP A 1 110 ? 9.192 -11.485 -8.234 1.00 93.38 110 TRP A CA 1
ATOM 858 C C . TRP A 1 110 ? 9.417 -9.970 -8.171 1.00 93.38 110 TRP A C 1
ATOM 860 O O . TRP A 1 110 ? 8.934 -9.281 -7.267 1.00 93.38 110 TRP A O 1
ATOM 870 N N . LYS A 1 111 ? 10.143 -9.457 -9.169 1.00 92.19 111 LYS A N 1
ATOM 871 C CA . LYS A 1 111 ? 10.410 -8.032 -9.400 1.00 92.19 111 LYS A CA 1
ATOM 872 C C . LYS A 1 111 ? 10.124 -7.705 -10.862 1.00 92.19 111 LYS A C 1
ATOM 874 O O . LYS A 1 111 ? 10.651 -8.364 -11.754 1.00 92.19 111 LYS A O 1
ATOM 879 N N . PHE A 1 112 ? 9.326 -6.672 -11.102 1.00 91.31 112 PHE A N 1
ATOM 880 C CA . PHE A 1 112 ? 9.072 -6.137 -12.433 1.00 91.31 112 PHE A CA 1
ATOM 881 C C . PHE A 1 112 ? 9.748 -4.776 -12.578 1.00 91.31 112 PHE A C 1
ATOM 883 O O . PHE A 1 112 ? 9.492 -3.863 -11.794 1.00 91.31 112 PHE A O 1
ATOM 890 N N . LYS A 1 113 ? 10.594 -4.627 -13.599 1.00 90.38 113 LYS A N 1
ATOM 891 C CA . LYS A 1 113 ? 11.278 -3.374 -13.930 1.00 90.38 113 LYS A CA 1
ATOM 892 C C . LYS A 1 113 ? 11.091 -3.088 -15.410 1.00 90.38 113 LYS A C 1
ATOM 894 O O . LYS A 1 113 ? 11.304 -3.966 -16.241 1.00 90.38 113 LYS A O 1
ATOM 899 N N . HIS A 1 114 ? 10.738 -1.852 -15.743 1.00 86.75 114 HIS A N 1
ATOM 900 C CA . HIS A 1 114 ? 10.560 -1.437 -17.128 1.00 86.75 114 HIS A CA 1
ATOM 901 C C . HIS A 1 114 ? 11.341 -0.143 -17.401 1.00 86.75 114 HIS A C 1
ATOM 903 O O . HIS A 1 114 ? 11.263 0.778 -16.591 1.00 86.75 114 HIS A O 1
ATOM 909 N N . PRO A 1 115 ? 12.051 -0.009 -18.540 1.00 85.44 115 PRO A N 1
ATOM 910 C CA . PRO A 1 115 ? 12.901 1.157 -18.812 1.00 85.44 115 PRO A CA 1
ATOM 911 C C . PRO A 1 115 ? 12.175 2.507 -18.825 1.00 85.44 115 PRO A C 1
ATOM 913 O O . PRO A 1 115 ? 12.802 3.541 -18.639 1.00 85.44 115 PRO A O 1
ATOM 916 N N . LYS A 1 116 ? 10.860 2.507 -19.074 1.00 84.06 116 LYS A N 1
ATOM 917 C CA . LYS A 1 116 ? 10.034 3.727 -19.054 1.00 84.06 116 LYS A CA 1
ATOM 918 C C . LYS A 1 116 ? 9.464 4.060 -17.673 1.00 84.06 116 LYS A C 1
ATOM 920 O O . LYS A 1 116 ? 8.741 5.042 -17.555 1.00 84.06 116 LYS A O 1
ATOM 925 N N . TYR A 1 117 ? 9.682 3.216 -16.665 1.00 85.19 117 TYR A N 1
ATOM 926 C CA . TYR A 1 117 ? 9.168 3.466 -15.323 1.00 85.19 117 TYR A CA 1
ATOM 927 C C . TYR A 1 117 ? 10.210 4.233 -14.539 1.00 85.19 117 TYR A C 1
ATOM 929 O O . TYR A 1 117 ? 11.299 3.739 -14.258 1.00 85.19 117 TYR A O 1
ATOM 937 N N . GLU A 1 118 ? 9.844 5.457 -14.194 1.00 86.06 118 GLU A N 1
ATOM 938 C CA . GLU A 1 118 ? 10.689 6.353 -13.433 1.00 86.06 118 GLU A CA 1
ATOM 939 C C . GLU A 1 118 ? 9.859 6.999 -12.328 1.00 86.06 118 GLU A C 1
ATOM 941 O O . GLU A 1 118 ? 8.725 7.422 -12.557 1.00 86.06 118 GLU A O 1
ATOM 946 N N . TYR A 1 119 ? 10.416 7.042 -11.123 1.00 88.56 119 TYR A N 1
ATOM 947 C CA . TYR A 1 119 ? 9.760 7.487 -9.896 1.00 88.56 119 TYR A CA 1
ATOM 948 C C . TYR A 1 119 ? 8.326 6.964 -9.722 1.00 88.56 119 TYR A C 1
ATOM 950 O O . TYR A 1 119 ? 7.368 7.747 -9.676 1.00 88.56 119 TYR A O 1
ATOM 958 N N . LEU A 1 120 ? 8.180 5.641 -9.598 1.00 91.25 120 LEU A N 1
ATOM 959 C CA . LEU A 1 120 ? 6.918 5.058 -9.150 1.00 91.25 120 LEU A CA 1
ATOM 960 C C . LEU A 1 120 ? 6.572 5.564 -7.737 1.00 91.25 120 LEU A C 1
ATOM 962 O O . LEU A 1 120 ? 7.441 5.843 -6.902 1.00 91.25 120 LEU A O 1
ATOM 966 N N . ARG A 1 121 ? 5.274 5.756 -7.512 1.00 87.44 121 ARG A N 1
ATOM 967 C CA . ARG A 1 121 ? 4.686 6.201 -6.250 1.00 87.44 121 ARG A CA 1
ATOM 968 C C . ARG A 1 121 ? 3.643 5.192 -5.801 1.00 87.44 121 ARG A C 1
ATOM 970 O O . ARG A 1 121 ? 3.975 4.088 -5.407 1.00 87.44 121 ARG A O 1
ATOM 977 N N . GLN A 1 122 ? 2.374 5.566 -5.825 1.00 92.06 122 GLN A N 1
ATOM 978 C CA . GLN A 1 122 ? 1.333 4.762 -5.226 1.00 92.06 122 GLN A CA 1
ATOM 979 C C . GLN A 1 122 ? 1.073 3.521 -6.070 1.00 92.06 122 GLN A C 1
ATOM 981 O O . GLN A 1 122 ? 1.061 3.595 -7.303 1.00 92.06 122 GLN A O 1
ATOM 986 N N . VAL A 1 123 ? 0.835 2.413 -5.377 1.00 95.12 123 VAL A N 1
ATOM 987 C CA . VAL A 1 123 ? 0.447 1.139 -5.961 1.00 95.12 123 VAL A CA 1
ATOM 988 C C . VAL A 1 123 ? -0.846 0.662 -5.320 1.00 95.12 123 VAL A C 1
ATOM 990 O O . VAL A 1 123 ? -1.041 0.807 -4.114 1.00 95.12 123 VAL A O 1
ATOM 993 N N . THR A 1 124 ? -1.738 0.122 -6.137 1.00 95.94 124 THR A N 1
ATOM 994 C CA . THR A 1 124 ? -2.948 -0.569 -5.696 1.00 95.94 124 THR A CA 1
ATOM 995 C C . THR A 1 124 ? -3.193 -1.780 -6.588 1.00 95.94 124 THR A C 1
ATOM 997 O O . THR A 1 124 ? -2.496 -1.988 -7.583 1.00 95.94 124 THR A O 1
ATOM 1000 N N . THR A 1 125 ? -4.186 -2.581 -6.234 1.00 95.50 125 THR A N 1
ATOM 1001 C CA . THR A 1 125 ? -4.625 -3.734 -7.015 1.00 95.50 125 THR A CA 1
ATOM 1002 C C . THR A 1 125 ? -6.140 -3.786 -7.105 1.00 95.50 125 THR A C 1
ATOM 1004 O O . THR A 1 125 ? -6.819 -3.189 -6.271 1.00 95.50 125 THR A O 1
ATOM 1007 N N . ASP A 1 126 ? -6.655 -4.531 -8.075 1.00 94.31 126 ASP A N 1
ATOM 1008 C CA . ASP A 1 126 ? -8.055 -4.964 -8.101 1.00 94.31 126 ASP A CA 1
ATOM 1009 C C . ASP A 1 126 ? -8.218 -6.392 -7.548 1.00 94.31 126 ASP A C 1
ATOM 1011 O O . ASP A 1 126 ? -7.244 -7.064 -7.193 1.00 94.31 126 ASP A O 1
ATOM 1015 N N . ASP A 1 127 ? -9.459 -6.873 -7.480 1.00 91.25 127 ASP A N 1
ATOM 1016 C CA . ASP A 1 127 ? -9.782 -8.220 -6.994 1.00 91.25 127 ASP A CA 1
ATOM 1017 C C . ASP A 1 127 ? -9.232 -9.329 -7.904 1.00 91.25 127 ASP A C 1
ATOM 1019 O O . ASP A 1 127 ? -9.053 -10.467 -7.459 1.00 91.25 127 ASP A O 1
ATOM 1023 N N . GLU A 1 128 ? -8.931 -9.005 -9.167 1.00 91.81 128 GLU A N 1
ATOM 1024 C CA . GLU A 1 128 ? -8.303 -9.889 -10.152 1.00 91.81 128 GLU A CA 1
ATOM 1025 C C . GLU A 1 128 ? -6.785 -10.011 -9.959 1.00 91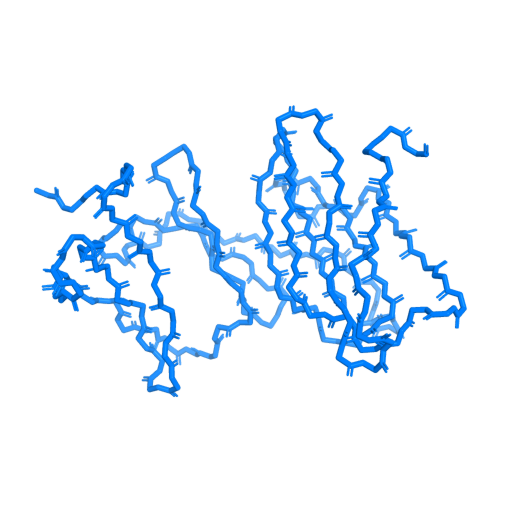.81 128 GLU A C 1
ATOM 1027 O O . GLU A 1 128 ? -6.163 -10.921 -10.506 1.00 91.81 128 GLU A O 1
ATOM 1032 N N . GLY A 1 129 ? -6.197 -9.172 -9.104 1.00 91.50 129 GLY A N 1
ATOM 1033 C CA . GLY A 1 129 ? -4.765 -9.147 -8.833 1.00 91.50 129 GLY A CA 1
ATOM 1034 C C . GLY A 1 129 ? -3.968 -8.325 -9.842 1.00 91.50 129 GLY A C 1
ATOM 1035 O O . GLY A 1 129 ? -2.739 -8.351 -9.781 1.00 91.50 129 GLY A O 1
ATOM 1036 N N . ASN A 1 130 ? -4.622 -7.583 -10.740 1.00 93.75 130 ASN A N 1
ATOM 1037 C CA . ASN A 1 130 ? -3.926 -6.626 -11.591 1.00 93.75 130 ASN A CA 1
ATOM 1038 C C . ASN A 1 130 ? -3.366 -5.502 -10.727 1.00 93.75 130 ASN A C 1
ATOM 1040 O O . ASN A 1 130 ? -3.983 -5.075 -9.749 1.00 93.75 130 ASN A O 1
ATOM 1044 N N . ILE A 1 131 ? -2.188 -5.018 -11.099 1.00 95.31 131 ILE A N 1
ATOM 1045 C CA . ILE A 1 131 ? -1.438 -4.028 -10.335 1.00 95.31 131 ILE A CA 1
ATOM 1046 C C . ILE A 1 131 ? -1.480 -2.702 -11.074 1.00 95.31 131 ILE A C 1
ATOM 1048 O O . ILE A 1 131 ? -1.107 -2.627 -12.243 1.00 95.31 131 ILE A O 1
ATOM 1052 N N . TYR A 1 132 ? -1.870 -1.652 -10.359 1.00 95.12 132 TYR A N 1
ATOM 1053 C CA . TYR A 1 132 ? -1.936 -0.285 -10.855 1.00 95.12 132 TYR A CA 1
ATOM 1054 C C . TYR A 1 132 ? -0.904 0.547 -10.108 1.00 95.12 132 TYR A C 1
ATOM 1056 O O . TYR A 1 132 ? -1.015 0.731 -8.896 1.00 95.12 132 TYR A O 1
ATOM 1064 N N . ALA A 1 133 ? 0.098 1.051 -10.822 1.00 94.12 133 ALA A N 1
ATOM 1065 C CA . ALA A 1 133 ? 1.158 1.873 -10.252 1.00 94.12 133 ALA A CA 1
ATOM 1066 C C . ALA A 1 133 ? 1.194 3.246 -10.924 1.00 94.12 133 ALA A C 1
ATOM 1068 O O . ALA A 1 133 ? 1.091 3.360 -12.145 1.00 94.12 133 ALA A O 1
ATOM 1069 N N . THR A 1 134 ? 1.357 4.296 -10.129 1.00 93.62 134 THR A N 1
ATOM 1070 C CA . THR A 1 134 ? 1.467 5.677 -10.623 1.00 93.62 134 THR A CA 1
ATOM 1071 C C . THR A 1 134 ? 2.926 6.105 -10.715 1.00 93.62 134 THR A C 1
ATOM 1073 O O . THR A 1 134 ? 3.750 5.692 -9.900 1.00 93.62 134 THR A O 1
ATOM 1076 N N . SER A 1 135 ? 3.249 6.964 -11.681 1.00 90.69 135 SER A N 1
ATOM 1077 C CA . SER A 1 135 ? 4.553 7.630 -11.788 1.00 90.69 135 SER A CA 1
ATOM 1078 C C . SER A 1 135 ? 4.371 9.142 -11.821 1.00 90.69 135 SER A C 1
ATOM 1080 O O . SER A 1 135 ? 3.526 9.662 -12.552 1.00 90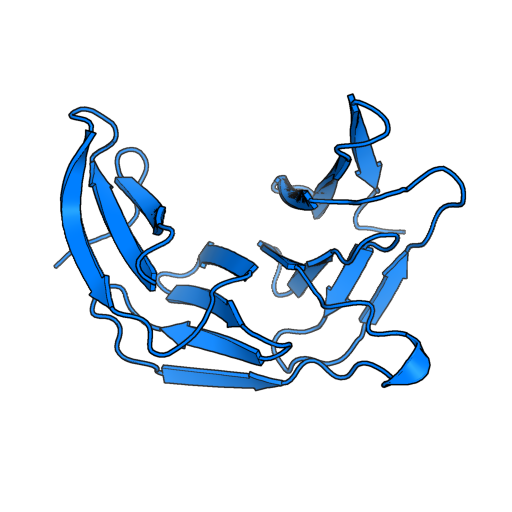.69 135 SER A O 1
ATOM 1082 N N . ILE A 1 136 ? 5.206 9.853 -11.059 1.00 86.44 136 ILE A N 1
ATOM 1083 C CA . ILE A 1 136 ? 5.222 11.327 -11.062 1.00 86.44 136 ILE A CA 1
ATOM 1084 C C . ILE A 1 136 ? 5.959 11.916 -12.266 1.00 86.44 136 ILE A C 1
ATOM 1086 O O . ILE A 1 136 ? 5.820 13.103 -12.537 1.00 86.44 136 ILE A O 1
ATOM 1090 N N . VAL A 1 137 ? 6.760 11.113 -12.972 1.00 88.31 137 VAL A N 1
ATOM 1091 C CA . VAL A 1 137 ? 7.518 11.573 -14.143 1.00 88.31 137 VAL A CA 1
ATOM 1092 C C . VAL A 1 137 ? 6.696 11.395 -15.409 1.00 88.31 137 VAL A C 1
ATOM 1094 O O . VAL A 1 137 ? 6.614 12.306 -16.229 1.00 88.31 137 VAL A O 1
ATOM 1097 N N . THR A 1 138 ? 6.062 10.234 -15.577 1.00 86.44 138 THR A N 1
ATOM 1098 C CA . THR A 1 138 ? 5.338 9.929 -16.817 1.00 86.44 138 THR A CA 1
ATOM 1099 C C . THR A 1 138 ? 3.900 10.437 -16.817 1.00 86.44 138 THR A C 1
ATOM 1101 O O . THR A 1 138 ? 3.278 10.451 -17.877 1.00 86.44 138 THR A O 1
ATOM 1104 N N . ASN A 1 139 ? 3.366 10.858 -15.661 1.00 83.88 139 ASN A N 1
ATOM 1105 C CA . ASN A 1 139 ? 1.953 11.214 -15.473 1.00 83.88 139 ASN A CA 1
ATOM 1106 C C . ASN A 1 139 ? 0.990 10.104 -15.934 1.00 83.88 139 ASN A C 1
ATOM 1108 O O . ASN A 1 139 ? -0.112 10.382 -16.408 1.00 83.88 139 ASN A O 1
ATOM 1112 N N . ALA A 1 140 ? 1.415 8.843 -15.824 1.00 85.12 140 ALA A N 1
ATOM 1113 C CA . ALA A 1 140 ? 0.653 7.682 -16.262 1.00 85.12 140 ALA A CA 1
ATOM 1114 C C . ALA A 1 140 ? 0.335 6.737 -15.098 1.00 85.12 140 ALA A C 1
ATOM 1116 O O . ALA A 1 140 ? 1.079 6.647 -14.115 1.00 85.12 140 ALA A O 1
ATOM 1117 N N . VAL A 1 141 ? -0.767 5.999 -15.258 1.00 87.81 141 VAL A N 1
ATOM 1118 C CA . VAL A 1 141 ? -1.045 4.777 -14.502 1.00 87.81 141 VAL A CA 1
ATOM 1119 C C . VAL A 1 141 ? -0.573 3.606 -15.349 1.00 87.81 141 VAL A C 1
ATOM 1121 O O . VAL A 1 141 ? -1.062 3.381 -16.455 1.00 87.81 141 VAL A O 1
ATOM 1124 N N . THR A 1 142 ? 0.391 2.873 -14.824 1.00 87.62 142 THR A N 1
ATOM 1125 C CA . THR A 1 142 ? 0.847 1.609 -15.379 1.00 87.62 142 THR A CA 1
ATOM 1126 C C . THR A 1 142 ? -0.041 0.485 -14.869 1.00 87.62 142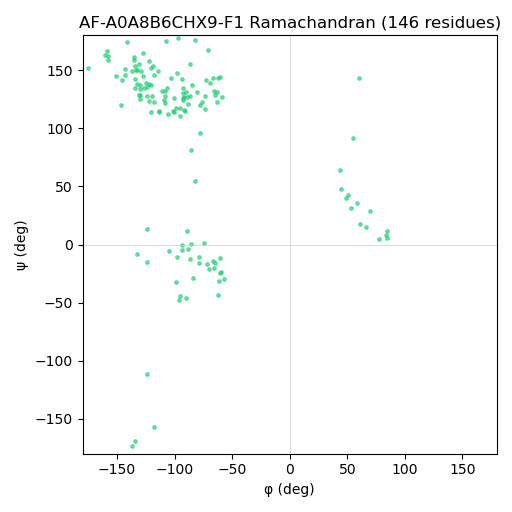 THR A C 1
ATOM 1128 O O . THR A 1 142 ? -0.299 0.422 -13.668 1.00 87.62 142 THR A O 1
ATOM 1131 N N . VAL A 1 143 ? -0.406 -0.442 -15.757 1.00 89.56 143 VAL A N 1
ATOM 1132 C CA . VAL A 1 143 ? -1.059 -1.705 -15.397 1.00 89.56 143 VAL A CA 1
ATOM 1133 C C . VAL A 1 143 ? -0.099 -2.867 -15.644 1.00 89.56 143 VAL A C 1
ATOM 1135 O O . VAL A 1 143 ? 0.512 -2.943 -16.710 1.00 89.56 143 VAL A O 1
ATOM 1138 N N . VAL A 1 144 ? 0.038 -3.758 -14.664 1.00 87.06 144 VAL A N 1
ATOM 1139 C CA . VAL A 1 144 ? 0.779 -5.024 -14.777 1.00 87.06 144 VAL A CA 1
ATOM 1140 C C . VAL A 1 144 ? -0.169 -6.164 -14.408 1.00 87.06 144 VAL A C 1
ATOM 1142 O O . VAL A 1 144 ? -0.802 -6.108 -13.353 1.00 87.06 144 VAL A O 1
ATOM 1145 N N . SER A 1 145 ? -0.289 -7.179 -15.269 1.00 84.44 145 SER A N 1
ATOM 1146 C CA . SER A 1 145 ? -1.071 -8.387 -14.977 1.00 84.44 145 SER A CA 1
ATOM 1147 C C . SER A 1 145 ? -0.458 -9.131 -13.791 1.00 84.44 145 SER A C 1
ATOM 1149 O O . SER A 1 145 ? 0.747 -9.372 -13.750 1.00 84.44 145 SER A O 1
ATOM 1151 N N . GLY A 1 146 ? -1.288 -9.506 -12.814 1.00 67.12 146 GLY A N 1
ATOM 1152 C CA . GLY A 1 146 ? -0.836 -10.203 -11.601 1.00 67.12 146 GLY A CA 1
ATOM 1153 C C . GLY A 1 146 ? -0.288 -11.615 -11.841 1.00 67.12 146 GLY A C 1
ATOM 1154 O O . GLY A 1 146 ? 0.370 -12.178 -10.960 1.00 67.12 146 GLY A O 1
ATOM 1155 N N . ASP A 1 147 ? -0.540 -12.161 -13.031 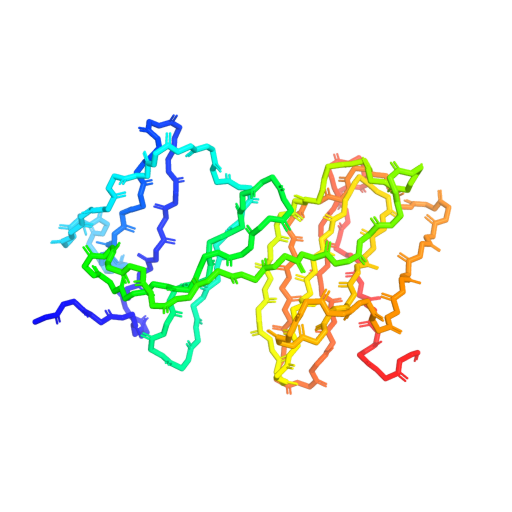1.00 64.94 147 ASP A N 1
ATOM 1156 C CA . ASP A 1 147 ? -0.162 -13.515 -13.441 1.00 64.94 147 ASP A CA 1
ATOM 1157 C C . ASP A 1 147 ? 1.195 -13.583 -14.172 1.00 64.94 147 ASP A C 1
ATOM 1159 O O . ASP A 1 147 ? 1.655 -14.679 -14.499 1.00 64.94 147 ASP A O 1
ATOM 1163 N N . GLY A 1 148 ? 1.865 -12.437 -14.359 1.00 49.12 148 GLY A N 1
ATOM 1164 C CA . GLY A 1 148 ? 3.087 -12.311 -15.164 1.00 49.12 148 GLY A CA 1
ATOM 1165 C C . GLY A 1 148 ? 2.832 -11.793 -16.571 1.00 49.12 148 GLY A C 1
ATOM 1166 O O . GLY A 1 148 ? 1.732 -12.034 -17.118 1.00 49.12 148 GLY A O 1
#

Radius of gyration: 15.21 Å; Cα contacts (8 Å, |Δi|>4): 348; chains: 1; bounding box: 41×28×38 Å

Secondary structure (DSSP, 8-state):
-----TTEEEEE-TTSEEEEEETTTTEEEEEEE-SS--SEEEEETTEEEEEETTEEEEE-TT--EEEEEE----GGG-S--EEEEEETTEEEEE-SSEEEEEETTS-EEEEEE-TT--SEEEEEE-TT--EEEEETTT--EEEE-TT-

InterPro domains:
  IPR011042 Six-bladed beta-propeller, TolB-like [G3DSA:2.120.10.30] (2-148)
  IPR011044 Quinoprotein amine dehydrogenase, beta chain-like [SSF50969] (5-147)

Nearest PDB structures (foldseek):
  5ltd-assembly2_B  TM=5.543E-01  e=1.219E-06  Ogataea angusta
  1pi6-assembly1_A  TM=5.914E-01  e=9.339E-07  Saccharomyces cerevisiae
  7xfr-assembly1_C-2  TM=5.789E-01  e=7.858E-06  Homo sapiens
  8zqg-assembly1_B  TM=5.506E-01  e=6.698E-06  Homo sapiens
  8f5o-assembly1_F  TM=4.012E-01  e=7.451E-06  Leishmania tarentolae

Foldseek 3Di:
DDFDDPQWDWDADPQQKTFIAGNVPRDGPDIDHDPDDFQEWEDDPQWIWTDDQQKTFTHHPNNHTPDIAHADDDPVPCQPWGYWYDAPQWIWIDHQFKIFIAGVNNYTPDIDGDPPRGGWGYWDADNQQWIWIAHPVVRDTDIDRRVD

Sequence (148 aa):
MAEIDSNTVAVYDHDRNIHIMKLSTGSDISSIQLWGFCSGISYTNKSLYVLSQGIIFVMDLTGKVSSSIHLSIDIEDSDDIRHITVNRDRFICTDKTSIYCFSLEGKLMWKFKHPKYEYLRQVTTDDEGNIYATSIVTNAVTVVSGDG

Mean predicted aligned error: 4.64 Å

Solvent-accessible surface area (backbone atoms only — not comparable to full-atom values): 8383 Å² total; per-residue (Å²): 130,87,72,82,53,102,52,34,47,81,44,77,54,94,88,28,32,37,33,34,27,32,63,91,75,71,42,78,77,48,73,31,83,51,95,57,70,73,48,22,64,31,77,54,97,84,34,38,39,39,31,35,93,52,30,36,37,36,18,41,92,82,58,53,72,78,49,76,33,58,53,61,67,61,78,94,74,61,65,60,63,28,26,33,27,72,55,96,78,27,39,40,35,23,22,40,44,35,42,38,34,23,39,79,77,18,44,66,73,51,76,50,72,48,98,86,45,46,47,41,46,56,46,44,66,54,96,85,44,35,34,41,37,33,24,81,74,72,76,41,77,46,78,44,64,62,86,110